Protein AF-A0A4Q9KH07-F1 (afdb_monomer_lite)

Structure (mmCIF, N/CA/C/O backbone):
data_AF-A0A4Q9KH07-F1
#
_entry.id   AF-A0A4Q9KH07-F1
#
loop_
_atom_site.group_PDB
_atom_site.id
_atom_site.type_symbol
_atom_site.label_atom_id
_atom_site.label_alt_id
_atom_site.label_comp_id
_atom_site.label_asym_id
_atom_site.label_entity_id
_atom_site.label_seq_id
_atom_site.pdbx_PDB_ins_code
_atom_site.Cartn_x
_atom_site.Cartn_y
_atom_site.Cartn_z
_atom_site.occupancy
_atom_site.B_iso_or_equiv
_atom_site.auth_seq_id
_atom_site.auth_comp_id
_atom_site.auth_asym_id
_atom_site.auth_atom_id
_atom_site.pdbx_PDB_model_num
ATOM 1 N N . MET A 1 1 ? -15.054 2.071 0.873 1.00 61.38 1 MET A N 1
ATOM 2 C CA . MET A 1 1 ? -13.723 1.555 0.486 1.00 61.38 1 MET A CA 1
ATOM 3 C C . MET A 1 1 ? -13.020 2.645 -0.301 1.00 61.38 1 MET A C 1
ATOM 5 O O . MET A 1 1 ? -13.525 3.032 -1.347 1.00 61.38 1 MET A O 1
ATOM 9 N N . THR A 1 2 ? -11.924 3.181 0.228 1.00 76.56 2 THR A N 1
ATOM 10 C CA . THR A 1 2 ? -11.197 4.306 -0.379 1.00 76.56 2 THR A CA 1
ATOM 11 C C . THR A 1 2 ? -10.188 3.778 -1.392 1.00 76.56 2 THR A C 1
ATOM 13 O O . THR A 1 2 ? -9.422 2.866 -1.089 1.00 76.56 2 THR A O 1
ATOM 16 N N . VAL A 1 3 ? -10.207 4.315 -2.614 1.00 79.69 3 VAL A N 1
ATOM 17 C CA . VAL A 1 3 ? -9.327 3.892 -3.711 1.00 79.69 3 VAL A CA 1
ATOM 18 C C . VAL A 1 3 ? -8.610 5.121 -4.257 1.00 79.69 3 VAL A C 1
ATOM 20 O O . VAL A 1 3 ? -9.253 6.098 -4.627 1.00 79.69 3 VAL A O 1
ATOM 23 N N . THR A 1 4 ? -7.279 5.075 -4.313 1.00 83.56 4 THR A N 1
ATOM 24 C CA . THR A 1 4 ? -6.463 6.139 -4.915 1.00 83.56 4 THR A CA 1
ATOM 25 C C . THR A 1 4 ? -6.232 5.876 -6.404 1.00 83.56 4 THR A C 1
ATOM 27 O O . THR A 1 4 ? -6.350 4.742 -6.880 1.00 83.56 4 THR A O 1
ATOM 30 N N . GLY A 1 5 ? -5.826 6.907 -7.155 1.00 85.62 5 GLY A N 1
ATOM 31 C CA . GLY A 1 5 ? -5.482 6.787 -8.582 1.00 85.62 5 GLY A CA 1
ATOM 32 C C . GLY A 1 5 ? -4.349 5.793 -8.889 1.00 85.62 5 GLY A C 1
ATOM 33 O O . GLY A 1 5 ? -4.170 5.389 -10.036 1.00 85.62 5 GLY A O 1
ATOM 34 N N . HIS A 1 6 ? -3.623 5.337 -7.865 1.00 86.44 6 HIS A N 1
ATOM 35 C CA . HIS A 1 6 ? -2.481 4.428 -7.973 1.00 86.44 6 HIS A CA 1
ATOM 36 C C . HIS A 1 6 ? -2.866 2.943 -8.021 1.00 86.44 6 HIS A C 1
ATOM 38 O O . HIS A 1 6 ? -2.020 2.103 -8.324 1.00 86.44 6 HIS A O 1
ATOM 44 N N . ALA A 1 7 ? -4.130 2.592 -7.754 1.00 83.12 7 ALA A N 1
ATOM 45 C CA . ALA A 1 7 ? -4.566 1.204 -7.558 1.00 83.12 7 ALA A CA 1
ATOM 46 C C . ALA A 1 7 ? -4.248 0.260 -8.735 1.00 83.12 7 ALA A C 1
ATOM 48 O O . ALA A 1 7 ? -3.950 -0.911 -8.527 1.00 83.12 7 ALA A O 1
ATOM 49 N N . ARG A 1 8 ? -4.258 0.765 -9.976 1.00 85.25 8 ARG A N 1
ATOM 50 C CA . ARG A 1 8 ? -3.959 -0.027 -11.187 1.00 85.25 8 ARG A CA 1
ATOM 51 C C . ARG A 1 8 ? -2.460 -0.191 -11.472 1.00 85.25 8 ARG A C 1
ATOM 53 O O . ARG A 1 8 ? -2.093 -0.903 -12.404 1.00 85.25 8 ARG A O 1
ATOM 60 N N . GLY A 1 9 ? -1.600 0.481 -10.706 1.00 84.50 9 GLY A N 1
ATOM 61 C CA . GLY A 1 9 ? -0.145 0.419 -10.849 1.00 84.50 9 GLY A CA 1
ATOM 62 C C . GLY A 1 9 ? 0.504 -0.750 -10.105 1.00 84.50 9 GLY A C 1
ATOM 63 O O . GLY A 1 9 ? 1.666 -1.062 -10.376 1.00 84.50 9 GLY A O 1
ATOM 64 N N . PHE A 1 10 ? -0.234 -1.408 -9.204 1.00 86.31 10 PHE A N 1
ATOM 65 C CA . PHE A 1 10 ? 0.297 -2.423 -8.299 1.00 86.31 10 PHE A CA 1
ATOM 66 C C . PHE A 1 10 ? -0.522 -3.711 -8.327 1.00 86.31 10 PHE A C 1
ATOM 68 O O . PHE A 1 10 ? -1.748 -3.685 -8.363 1.00 86.31 10 PHE A O 1
ATOM 75 N N . VAL A 1 11 ? 0.167 -4.848 -8.248 1.00 88.69 11 VAL A N 1
ATOM 76 C CA . VAL A 1 11 ? -0.451 -6.170 -8.071 1.00 88.69 11 VAL A CA 1
ATOM 77 C C . VAL A 1 11 ? 0.050 -6.775 -6.769 1.00 88.69 11 VAL A C 1
ATOM 79 O O . VAL A 1 11 ? 1.259 -6.956 -6.610 1.00 88.69 11 VAL A O 1
ATOM 82 N N . LEU A 1 12 ? -0.879 -7.092 -5.864 1.00 88.38 12 LEU A N 1
ATOM 83 C CA . LEU A 1 12 ? -0.584 -7.716 -4.576 1.00 88.38 12 LEU A CA 1
ATOM 84 C C . LEU A 1 12 ? -0.060 -9.145 -4.756 1.00 88.38 12 LEU A C 1
ATOM 86 O O . LEU A 1 12 ? -0.528 -9.896 -5.612 1.00 88.38 12 LEU A O 1
ATOM 90 N N . LYS A 1 13 ? 0.912 -9.523 -3.929 1.00 87.50 13 LYS A N 1
ATOM 91 C CA . LYS A 1 13 ? 1.575 -10.827 -3.915 1.00 87.50 13 LYS A CA 1
ATOM 92 C C . LYS A 1 13 ? 1.888 -11.274 -2.483 1.00 87.50 13 LYS A C 1
ATOM 94 O O . LYS A 1 13 ? 1.572 -10.606 -1.499 1.00 87.50 13 LYS A O 1
ATOM 99 N N . GLY A 1 14 ? 2.547 -12.427 -2.386 1.00 83.12 14 GLY A N 1
ATOM 100 C CA . GLY A 1 14 ? 3.145 -12.919 -1.150 1.00 83.12 14 GLY A CA 1
ATOM 101 C C . GLY A 1 14 ? 2.115 -13.352 -0.111 1.00 83.12 14 GLY A C 1
ATOM 102 O O . GLY A 1 14 ? 0.986 -13.723 -0.434 1.00 83.12 14 GLY A O 1
ATOM 103 N N . GLY A 1 15 ? 2.528 -13.317 1.155 1.00 81.94 15 GLY A N 1
ATOM 104 C CA . GLY A 1 15 ? 1.723 -13.823 2.266 1.00 81.94 15 GLY A CA 1
ATOM 105 C C . GLY A 1 15 ? 0.419 -13.058 2.485 1.00 81.94 15 GLY A C 1
ATOM 106 O O . GLY A 1 15 ? -0.530 -13.646 2.989 1.00 81.94 15 GLY A O 1
ATOM 107 N N . LEU A 1 16 ? 0.340 -11.776 2.095 1.00 83.94 16 LEU A N 1
ATOM 108 C CA . LEU A 1 16 ? -0.885 -10.991 2.281 1.00 83.94 16 LEU A CA 1
ATOM 109 C C . LEU A 1 16 ? -1.977 -11.426 1.299 1.00 83.94 16 LEU A C 1
ATOM 111 O O . LEU A 1 16 ? -3.136 -11.525 1.688 1.00 83.94 16 LEU A O 1
ATOM 115 N N . LEU A 1 17 ? -1.599 -11.755 0.057 1.00 84.88 17 LEU A N 1
ATOM 116 C CA . LEU A 1 17 ? -2.525 -12.343 -0.909 1.00 84.88 17 LEU A CA 1
ATOM 117 C C . LEU A 1 17 ? -3.057 -13.687 -0.397 1.00 84.88 17 LEU A C 1
ATOM 119 O O . LEU A 1 17 ? -4.259 -13.905 -0.415 1.00 84.88 17 LEU A O 1
ATOM 123 N N . LEU A 1 18 ? -2.180 -14.560 0.108 1.00 83.62 18 LEU A N 1
ATOM 124 C CA . LEU A 1 18 ? -2.590 -15.852 0.676 1.00 83.62 18 LEU A CA 1
ATOM 125 C C . LEU A 1 18 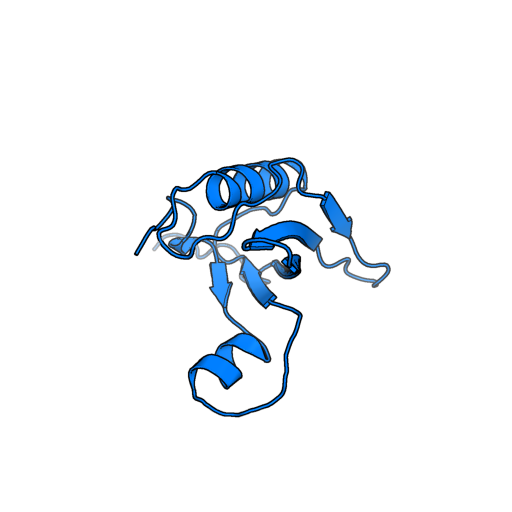? -3.474 -15.686 1.921 1.00 83.62 18 LEU A C 1
ATOM 127 O O . LEU A 1 18 ? -4.455 -16.409 2.077 1.00 83.62 18 LEU A O 1
ATOM 131 N N . GLY A 1 19 ? -3.173 -14.696 2.766 1.00 81.88 19 GLY A N 1
ATOM 132 C CA . GLY A 1 19 ? -4.004 -14.339 3.913 1.00 81.88 19 GLY A CA 1
ATOM 133 C C . GLY A 1 19 ? -5.403 -13.861 3.514 1.00 81.88 19 GLY A C 1
ATOM 134 O O . GLY A 1 19 ? -6.360 -14.165 4.217 1.00 81.88 19 GLY A O 1
ATOM 135 N N . ALA A 1 20 ? -5.550 -13.187 2.367 1.00 82.06 20 ALA A N 1
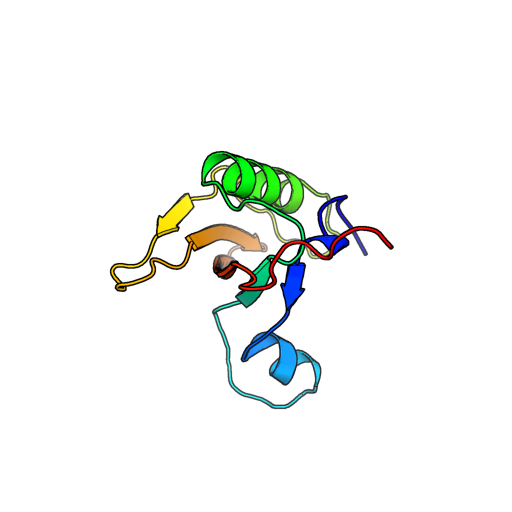ATOM 136 C CA . ALA A 1 20 ? -6.862 -12.823 1.825 1.00 82.06 20 ALA A CA 1
ATOM 137 C C . ALA A 1 20 ? -7.698 -14.048 1.400 1.00 82.06 20 ALA A C 1
ATOM 139 O O . ALA A 1 20 ? -8.922 -13.968 1.381 1.00 82.06 20 ALA A O 1
ATOM 140 N N . TYR A 1 21 ? -7.052 -15.184 1.120 1.00 82.75 21 TYR A N 1
ATOM 141 C CA . TYR A 1 21 ? -7.699 -16.477 0.862 1.00 82.75 21 TYR A CA 1
ATOM 142 C C . TYR A 1 21 ? -7.829 -17.354 2.127 1.00 82.75 21 TYR A C 1
ATOM 144 O O . TYR A 1 21 ? -8.011 -18.562 2.020 1.00 82.75 21 TYR A O 1
ATOM 152 N N . ASP A 1 22 ? -7.700 -16.765 3.322 1.00 77.06 22 ASP A N 1
ATOM 153 C CA . ASP A 1 22 ? -7.704 -17.434 4.638 1.00 77.06 22 ASP A CA 1
ATOM 154 C C . ASP A 1 22 ? -6.650 -18.553 4.804 1.00 77.06 22 ASP A C 1
ATOM 156 O O . ASP A 1 22 ? -6.740 -19.418 5.679 1.00 77.06 22 ASP A O 1
ATOM 160 N N . VAL A 1 23 ? -5.581 -18.518 4.000 1.00 75.12 23 VAL A N 1
ATOM 161 C CA . VAL A 1 23 ? -4.437 -19.429 4.130 1.00 75.12 23 VAL A CA 1
ATOM 162 C C . VAL A 1 23 ? -3.444 -18.806 5.117 1.00 75.12 23 VAL A C 1
ATOM 164 O O . VAL A 1 23 ? -2.617 -17.955 4.780 1.00 75.12 23 VAL A O 1
ATOM 167 N N . ARG A 1 24 ? -3.590 -19.173 6.396 1.00 60.16 24 ARG A N 1
ATOM 168 C CA . ARG A 1 24 ? -3.014 -18.445 7.537 1.00 60.16 24 ARG A CA 1
ATOM 169 C C . ARG A 1 24 ? -1.514 -18.683 7.750 1.00 60.16 24 ARG A C 1
ATOM 171 O O . ARG A 1 24 ? -1.104 -19.627 8.419 1.00 60.16 24 ARG A O 1
ATOM 178 N N . ARG A 1 25 ? -0.693 -17.715 7.333 1.00 60.84 25 ARG A N 1
ATOM 179 C CA . ARG A 1 25 ? 0.566 -17.375 8.019 1.00 60.84 25 ARG A CA 1
ATOM 180 C C . ARG A 1 25 ? 0.490 -15.909 8.448 1.00 60.84 25 ARG A C 1
ATOM 182 O O . ARG A 1 25 ? 0.262 -15.069 7.579 1.00 60.84 25 ARG A O 1
ATOM 189 N N . PRO A 1 26 ? 0.705 -15.563 9.733 1.00 69.25 26 PRO A N 1
ATOM 190 C CA . PRO A 1 26 ? 0.865 -14.170 10.134 1.00 69.25 26 PRO A CA 1
ATOM 191 C C . PRO A 1 26 ? 1.939 -13.504 9.268 1.00 69.25 26 PRO A C 1
ATOM 193 O O . PRO A 1 26 ? 3.104 -13.908 9.292 1.00 69.25 26 PRO A O 1
ATOM 196 N N . THR A 1 27 ? 1.542 -12.512 8.473 1.00 72.31 27 THR A N 1
ATOM 197 C CA . THR A 1 27 ? 2.451 -11.740 7.627 1.00 72.31 27 THR A CA 1
ATOM 198 C C . THR A 1 27 ? 2.420 -10.281 8.046 1.00 72.31 27 THR A C 1
ATOM 200 O O . THR A 1 27 ? 1.361 -9.691 8.242 1.00 72.31 27 THR A O 1
ATOM 203 N N . LYS A 1 28 ? 3.606 -9.704 8.211 1.00 77.88 28 LYS A N 1
ATOM 204 C CA . LYS A 1 28 ? 3.790 -8.277 8.494 1.00 77.88 28 LYS A CA 1
ATOM 205 C C . LYS A 1 28 ? 4.082 -7.478 7.224 1.00 77.88 28 LYS A C 1
ATOM 207 O O . LYS A 1 28 ? 3.817 -6.277 7.176 1.00 77.88 28 LYS A O 1
ATOM 212 N N . ASP A 1 29 ? 4.657 -8.142 6.227 1.00 82.44 29 ASP A N 1
ATOM 213 C CA . ASP A 1 29 ? 5.082 -7.511 4.989 1.00 82.44 29 ASP A CA 1
ATOM 214 C C . ASP A 1 29 ? 3.970 -7.595 3.941 1.00 82.44 29 ASP A C 1
ATOM 216 O O . ASP A 1 29 ? 3.295 -8.620 3.797 1.00 82.44 29 ASP A O 1
ATOM 220 N N . VAL A 1 30 ? 3.805 -6.493 3.212 1.00 86.69 30 VAL A N 1
ATOM 221 C CA . VAL A 1 30 ? 2.986 -6.406 2.006 1.00 86.69 30 VAL A CA 1
ATOM 222 C C . VAL A 1 30 ? 3.937 -6.535 0.824 1.00 86.69 30 VAL A C 1
ATOM 224 O O . VAL A 1 30 ? 4.839 -5.715 0.678 1.00 86.69 30 VAL A O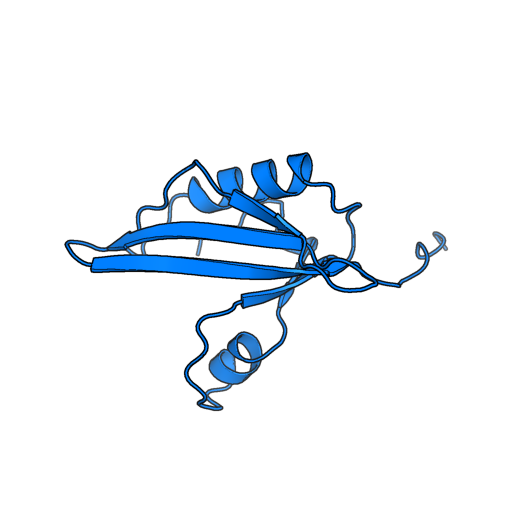 1
ATOM 227 N N . ASP A 1 31 ? 3.770 -7.552 -0.013 1.00 88.06 31 ASP A N 1
ATOM 228 C CA . ASP A 1 31 ? 4.574 -7.717 -1.225 1.00 88.06 31 ASP A CA 1
ATOM 229 C C . ASP A 1 31 ? 3.738 -7.321 -2.443 1.00 88.06 31 ASP A C 1
ATOM 231 O O . ASP A 1 31 ? 2.636 -7.834 -2.614 1.00 88.06 31 ASP A O 1
ATOM 235 N N . SER A 1 32 ? 4.261 -6.459 -3.316 1.00 87.50 32 SER A N 1
ATOM 236 C CA . SER A 1 32 ? 3.588 -6.086 -4.567 1.00 87.50 32 SER A CA 1
ATOM 237 C C . SER A 1 32 ? 4.549 -6.025 -5.750 1.00 87.50 32 SER A C 1
ATOM 239 O O . SER A 1 32 ? 5.742 -5.750 -5.612 1.00 87.50 32 SER A O 1
ATOM 241 N N . ASN A 1 33 ? 4.008 -6.231 -6.948 1.00 87.19 33 ASN A N 1
ATOM 242 C CA . ASN A 1 33 ? 4.677 -5.882 -8.197 1.00 87.19 33 ASN A CA 1
ATOM 243 C C . ASN A 1 33 ? 4.202 -4.515 -8.685 1.00 87.19 33 ASN A C 1
ATOM 245 O O . ASN A 1 33 ? 2.998 -4.273 -8.716 1.00 87.19 33 ASN A O 1
ATOM 249 N N . ALA A 1 34 ? 5.131 -3.671 -9.127 1.00 84.94 34 ALA A N 1
ATOM 250 C CA . ALA A 1 34 ? 4.817 -2.447 -9.857 1.00 84.94 34 ALA A CA 1
ATOM 251 C C . ALA A 1 34 ? 4.780 -2.757 -11.358 1.00 84.94 34 ALA A C 1
ATOM 253 O O . ALA A 1 34 ? 5.798 -3.154 -11.919 1.00 84.94 34 ALA A O 1
ATOM 254 N N . VAL A 1 35 ? 3.612 -2.625 -11.994 1.00 78.94 35 VAL A N 1
ATOM 255 C CA . VAL A 1 35 ? 3.359 -3.183 -13.343 1.00 78.94 35 VAL A CA 1
ATOM 256 C C . VAL A 1 35 ? 3.360 -2.140 -14.461 1.00 78.94 35 VAL A C 1
ATOM 258 O O . VAL A 1 35 ? 3.511 -2.498 -15.622 1.00 78.94 35 VAL A O 1
ATOM 261 N N . ARG A 1 36 ? 3.161 -0.855 -14.143 1.00 62.31 36 ARG A N 1
ATOM 262 C CA . ARG A 1 36 ? 3.005 0.224 -15.143 1.00 62.31 36 ARG A CA 1
ATOM 263 C C . ARG A 1 36 ? 3.743 1.512 -14.766 1.00 62.31 36 ARG A C 1
ATOM 265 O O . ARG A 1 36 ? 3.316 2.593 -15.155 1.00 62.31 36 ARG A O 1
ATOM 272 N N . ALA A 1 37 ? 4.807 1.416 -13.972 1.00 61.34 37 ALA A N 1
ATOM 273 C CA . ALA A 1 37 ? 5.515 2.589 -13.471 1.00 61.34 37 ALA A CA 1
ATOM 274 C C . ALA A 1 37 ? 7.028 2.369 -13.431 1.00 61.34 37 ALA A C 1
ATOM 276 O O . ALA A 1 37 ? 7.498 1.319 -12.988 1.00 61.34 37 ALA A O 1
ATOM 277 N N . CYS A 1 38 ? 7.781 3.392 -13.840 1.00 66.56 38 CYS A N 1
ATOM 278 C CA . CYS A 1 38 ? 9.182 3.517 -13.465 1.00 66.56 38 CYS A CA 1
ATOM 279 C C . CYS A 1 38 ? 9.233 3.852 -11.969 1.00 66.56 38 CYS A C 1
ATOM 281 O O . CYS A 1 38 ? 8.702 4.872 -11.529 1.00 66.56 38 CYS A O 1
ATOM 283 N N . VAL A 1 39 ? 9.808 2.954 -11.172 1.00 77.12 39 VAL A N 1
ATOM 284 C CA . VAL A 1 39 ? 9.738 3.019 -9.709 1.00 77.12 39 VAL A CA 1
ATOM 285 C C . VAL A 1 39 ? 10.923 3.819 -9.154 1.00 77.12 39 VAL A C 1
ATOM 287 O O . VAL A 1 39 ? 11.917 3.243 -8.691 1.00 77.12 39 VAL A O 1
ATOM 290 N N . SER A 1 40 ? 10.826 5.151 -9.216 1.00 85.38 40 SER A N 1
ATOM 291 C CA . SER A 1 40 ? 11.758 6.052 -8.519 1.00 85.38 40 SER A CA 1
ATOM 292 C C . SER A 1 40 ? 11.390 6.205 -7.038 1.00 85.38 40 SER A C 1
ATOM 294 O O . SER A 1 40 ? 10.261 5.915 -6.628 1.00 85.38 40 SER A O 1
ATOM 296 N N . ASP A 1 41 ? 12.348 6.648 -6.221 1.00 88.12 41 ASP A N 1
ATOM 297 C CA . ASP A 1 41 ? 12.127 6.836 -4.781 1.00 88.12 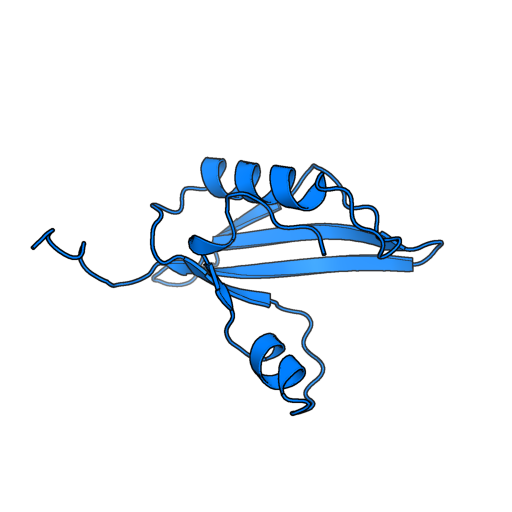41 ASP A CA 1
ATOM 298 C C . ASP A 1 41 ? 11.191 8.024 -4.508 1.00 88.12 41 ASP A C 1
ATOM 300 O O . ASP A 1 41 ? 10.347 7.960 -3.612 1.00 88.12 41 ASP A O 1
ATOM 304 N N . GLU A 1 42 ? 11.273 9.077 -5.322 1.00 89.19 42 GLU A N 1
ATOM 305 C CA . GLU A 1 42 ? 10.400 10.253 -5.270 1.00 89.19 42 GLU A CA 1
ATOM 306 C C . GLU A 1 42 ? 8.958 9.864 -5.590 1.00 89.19 42 GLU A C 1
ATOM 308 O O . GLU A 1 42 ? 8.040 10.198 -4.838 1.00 89.19 42 GLU A O 1
ATOM 313 N N . TRP A 1 43 ? 8.762 9.096 -6.667 1.00 88.50 43 TRP A N 1
ATOM 314 C CA . TRP A 1 43 ? 7.440 8.632 -7.066 1.00 88.50 43 TRP A CA 1
ATOM 315 C C . TRP A 1 43 ? 6.819 7.730 -5.995 1.00 88.50 43 TRP A C 1
ATOM 317 O O . TRP A 1 43 ? 5.671 7.934 -5.605 1.00 88.50 43 TRP A O 1
ATOM 327 N N . LEU A 1 44 ? 7.588 6.788 -5.437 1.00 89.25 44 LEU A N 1
ATOM 328 C CA . LEU A 1 44 ? 7.115 5.946 -4.336 1.00 89.25 44 LEU A CA 1
ATOM 329 C C . LEU A 1 44 ? 6.780 6.729 -3.074 1.00 89.25 44 LEU A C 1
ATOM 331 O O . LEU A 1 44 ? 5.808 6.402 -2.393 1.00 89.25 44 LEU A O 1
ATOM 335 N N . THR A 1 45 ? 7.569 7.754 -2.762 1.00 92.00 45 THR A N 1
ATOM 336 C CA . THR A 1 45 ? 7.284 8.647 -1.639 1.00 92.00 45 THR A CA 1
ATOM 337 C C . THR A 1 45 ? 5.949 9.356 -1.854 1.00 92.00 45 THR A C 1
ATOM 339 O O . THR A 1 45 ? 5.147 9.417 -0.923 1.00 92.00 45 THR A O 1
ATOM 342 N N . GLN A 1 46 ? 5.680 9.840 -3.070 1.00 91.31 46 GLN A N 1
ATOM 343 C CA . GLN A 1 46 ? 4.420 10.506 -3.393 1.00 91.31 46 GLN A CA 1
ATOM 344 C C . GLN A 1 46 ? 3.227 9.549 -3.304 1.00 91.31 46 GLN A C 1
ATOM 346 O O . GLN A 1 46 ? 2.279 9.836 -2.583 1.00 91.31 46 GLN A O 1
ATOM 351 N N . VAL A 1 47 ? 3.310 8.372 -3.934 1.00 90.94 47 VAL A N 1
ATOM 352 C CA . VAL A 1 47 ? 2.261 7.339 -3.849 1.00 90.94 47 VAL A CA 1
ATOM 353 C C . VAL A 1 47 ? 1.951 6.994 -2.393 1.00 90.94 47 VAL A C 1
ATOM 355 O O . VAL A 1 47 ? 0.789 6.904 -2.001 1.00 90.94 47 VAL A O 1
ATOM 358 N N . ALA A 1 48 ? 2.988 6.809 -1.574 1.00 91.56 48 ALA A N 1
ATOM 359 C CA . ALA A 1 48 ? 2.830 6.466 -0.170 1.00 91.56 48 ALA A CA 1
ATOM 360 C C . ALA A 1 48 ? 2.173 7.587 0.643 1.00 91.56 48 ALA A C 1
ATOM 362 O O . ALA A 1 48 ? 1.365 7.290 1.519 1.00 91.56 48 ALA A O 1
ATOM 363 N N . ARG A 1 49 ? 2.480 8.855 0.345 1.00 93.00 49 ARG A N 1
ATOM 364 C CA . ARG A 1 49 ? 1.808 10.010 0.957 1.00 93.00 49 ARG A CA 1
ATOM 365 C C . ARG A 1 49 ? 0.345 10.093 0.547 1.00 93.00 49 ARG A C 1
ATOM 367 O O . ARG A 1 49 ? -0.498 10.246 1.422 1.00 93.00 49 ARG A O 1
ATOM 374 N N . ASP A 1 50 ? 0.048 9.934 -0.740 1.00 92.69 50 ASP A N 1
ATOM 375 C CA . ASP A 1 50 ? -1.322 9.997 -1.260 1.00 92.69 50 ASP A CA 1
ATOM 376 C C . ASP A 1 50 ? -2.199 8.900 -0.645 1.00 92.69 50 ASP A C 1
ATOM 378 O O . ASP A 1 50 ? -3.341 9.141 -0.268 1.00 92.69 50 ASP A O 1
ATOM 382 N N . VAL A 1 51 ? -1.656 7.685 -0.510 1.00 90.00 51 VAL A N 1
ATOM 383 C CA . VAL A 1 51 ? -2.356 6.563 0.131 1.00 90.00 51 VAL A CA 1
ATOM 384 C C . VAL A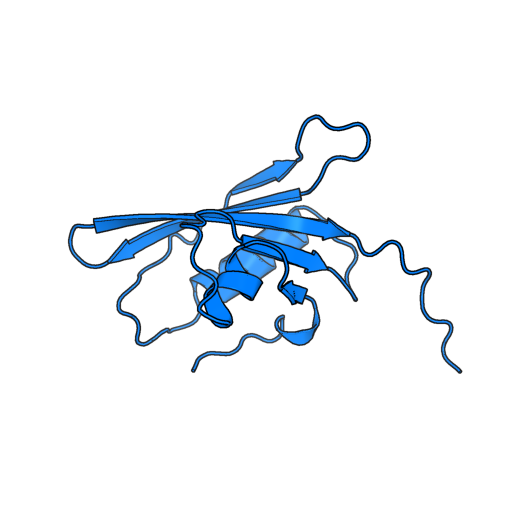 1 51 ? -2.485 6.768 1.641 1.00 90.00 51 VAL A C 1
ATOM 386 O O . VAL A 1 51 ? -3.540 6.484 2.192 1.00 90.00 51 VAL A O 1
ATOM 389 N N . ALA A 1 52 ? -1.448 7.266 2.320 1.00 90.75 52 ALA A N 1
ATOM 390 C CA . ALA A 1 52 ? -1.497 7.524 3.762 1.00 90.75 52 ALA A CA 1
ATOM 391 C C . ALA A 1 52 ? -2.442 8.678 4.140 1.00 90.75 52 ALA A C 1
ATOM 393 O O . ALA A 1 52 ? -2.962 8.687 5.252 1.00 90.75 52 ALA A O 1
ATOM 394 N N . GLY A 1 53 ? -2.635 9.646 3.240 1.00 90.12 53 GLY A N 1
ATOM 395 C CA . GLY A 1 53 ? -3.545 10.778 3.417 1.00 90.12 53 GLY A CA 1
ATOM 396 C C . GLY A 1 53 ? -4.972 10.530 2.929 1.00 90.12 53 GLY A C 1
ATOM 397 O O . GLY A 1 53 ? -5.827 11.389 3.124 1.00 90.12 53 GLY A O 1
ATOM 398 N N . ALA A 1 54 ? -5.242 9.389 2.289 1.00 89.69 54 ALA A N 1
ATOM 399 C CA . ALA A 1 54 ? -6.594 9.019 1.896 1.00 89.69 54 ALA A CA 1
ATOM 400 C C . ALA A 1 54 ? -7.441 8.735 3.145 1.00 89.69 54 ALA A C 1
ATOM 402 O O . ALA A 1 54 ? -7.050 7.942 4.000 1.00 89.69 54 ALA A O 1
ATOM 403 N N . ASP A 1 55 ? -8.612 9.368 3.226 1.00 81.62 55 ASP A N 1
ATOM 404 C CA . ASP A 1 55 ? -9.529 9.179 4.346 1.00 81.62 55 ASP A CA 1
ATOM 405 C C . ASP A 1 55 ? -10.111 7.759 4.323 1.00 81.62 55 ASP A C 1
ATOM 407 O O . ASP A 1 55 ? -10.700 7.323 3.326 1.00 81.62 55 ASP A O 1
ATOM 411 N N . GLY A 1 56 ? -9.879 7.009 5.396 1.00 81.81 56 GLY A N 1
ATOM 412 C CA . GLY A 1 56 ? -10.263 5.612 5.542 1.00 81.81 56 GLY A CA 1
ATOM 413 C C . GLY A 1 56 ? -11.066 5.404 6.820 1.00 81.81 56 GLY A C 1
ATOM 414 O O . GLY A 1 56 ? -10.608 5.730 7.912 1.00 81.81 56 GLY A O 1
ATOM 415 N N . AS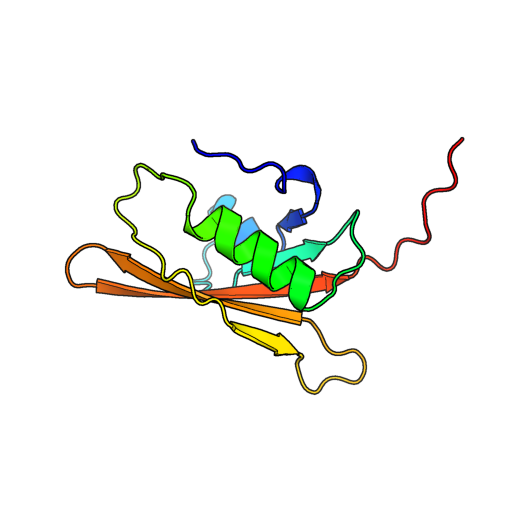P A 1 57 ? -12.242 4.788 6.702 1.00 84.81 57 ASP A N 1
ATOM 416 C CA . ASP A 1 57 ? -13.099 4.428 7.843 1.00 84.81 57 ASP A CA 1
ATOM 417 C C . ASP A 1 57 ? -12.625 3.135 8.545 1.00 84.81 57 ASP A C 1
ATOM 419 O O . ASP A 1 57 ? -13.379 2.194 8.782 1.00 84.81 57 ASP A O 1
ATOM 423 N N . ASP A 1 58 ? -11.321 3.026 8.811 1.00 85.44 58 ASP A N 1
ATOM 424 C CA . ASP A 1 58 ? -10.708 1.906 9.546 1.00 85.44 58 ASP A CA 1
ATOM 425 C C . ASP A 1 58 ? -10.161 2.330 10.929 1.00 85.44 58 ASP A C 1
ATOM 427 O O . ASP A 1 58 ? -9.771 1.498 11.770 1.00 85.44 58 ASP A O 1
ATOM 431 N N . GLY A 1 59 ? -10.191 3.641 11.199 1.00 88.25 59 GLY A N 1
ATOM 432 C CA . GLY A 1 59 ? -9.687 4.265 12.417 1.00 88.25 59 GLY A CA 1
ATOM 433 C C . GLY A 1 59 ? -8.160 4.247 12.529 1.00 88.25 59 GLY A C 1
ATOM 434 O O . GLY A 1 59 ? -7.637 4.389 13.642 1.00 88.25 59 GLY A O 1
ATOM 435 N N . VAL A 1 60 ? -7.443 4.023 11.423 1.00 89.12 60 VAL A N 1
ATOM 436 C CA . VAL A 1 60 ? -5.983 4.057 11.351 1.00 89.12 60 VAL A CA 1
ATOM 437 C C . VAL A 1 60 ? -5.527 5.410 10.812 1.00 89.12 60 VAL A C 1
ATOM 439 O O . VAL A 1 60 ? -5.773 5.762 9.668 1.00 89.12 60 VAL A O 1
ATOM 442 N N . ALA A 1 61 ? -4.780 6.154 11.624 1.00 91.19 61 ALA A N 1
ATOM 443 C CA . ALA A 1 61 ? -4.111 7.374 11.185 1.00 91.19 61 ALA A CA 1
ATOM 444 C C . ALA A 1 61 ? -2.661 7.059 10.801 1.00 91.19 61 ALA A C 1
ATOM 446 O O . ALA A 1 61 ? -1.887 6.603 11.651 1.00 91.19 61 ALA A O 1
ATOM 447 N N . PHE A 1 62 ? -2.282 7.299 9.545 1.00 90.62 62 PHE A N 1
ATOM 448 C CA . PHE A 1 62 ? -0.912 7.120 9.061 1.00 90.62 62 PHE A CA 1
ATOM 449 C C . PHE A 1 62 ? -0.076 8.406 9.172 1.00 90.62 62 PHE A C 1
ATOM 451 O O . PHE A 1 62 ? -0.573 9.522 9.077 1.00 90.62 62 PHE A O 1
ATOM 458 N N . ASP A 1 63 ? 1.227 8.232 9.381 1.00 91.44 63 ASP A N 1
ATOM 459 C CA . ASP A 1 63 ? 2.246 9.279 9.311 1.00 91.44 63 ASP A CA 1
ATOM 460 C C . ASP A 1 63 ? 2.545 9.599 7.835 1.00 91.44 63 ASP A C 1
ATOM 462 O O . ASP A 1 63 ? 2.898 8.704 7.064 1.00 91.44 63 ASP A O 1
ATOM 466 N N . LEU A 1 64 ? 2.444 10.877 7.457 1.00 91.75 64 LEU A N 1
ATOM 467 C CA . LEU A 1 64 ? 2.678 11.371 6.091 1.00 91.75 64 LEU A CA 1
ATOM 468 C C . LEU A 1 64 ? 4.172 11.522 5.736 1.00 91.75 64 LEU A C 1
ATOM 470 O O . LEU A 1 64 ? 4.524 12.093 4.701 1.00 91.75 64 LEU A O 1
ATOM 474 N N . SER A 1 65 ? 5.071 10.992 6.571 1.00 92.19 65 SER A N 1
ATOM 475 C CA . SER A 1 65 ? 6.513 10.892 6.319 1.00 92.19 65 SER A CA 1
ATOM 476 C C . SER A 1 65 ? 6.959 9.442 6.028 1.00 92.19 65 SER A C 1
ATOM 478 O O . SER A 1 65 ? 7.710 8.835 6.809 1.00 92.19 65 SER A O 1
ATOM 480 N N . PRO A 1 66 ? 6.513 8.836 4.905 1.00 89.44 66 PRO A N 1
ATOM 481 C CA . PRO A 1 66 ? 6.930 7.488 4.544 1.00 89.44 66 PRO A CA 1
ATOM 482 C C . PRO A 1 66 ? 8.436 7.450 4.287 1.00 89.44 66 PRO A C 1
ATOM 484 O O . PRO A 1 66 ? 9.038 8.410 3.804 1.00 89.44 66 PRO A O 1
ATOM 487 N N . ARG A 1 67 ? 9.059 6.316 4.610 1.00 92.62 67 ARG A N 1
ATOM 488 C CA . ARG A 1 67 ? 10.483 6.090 4.339 1.00 92.62 67 ARG A CA 1
ATOM 489 C C . ARG A 1 67 ? 10.633 5.114 3.191 1.00 92.62 67 ARG A C 1
ATOM 491 O O . ARG A 1 67 ? 10.201 3.969 3.318 1.00 92.62 67 ARG A O 1
ATOM 498 N N . VAL A 1 68 ? 11.288 5.548 2.124 1.00 90.62 68 VAL A N 1
ATOM 499 C CA . VAL A 1 68 ? 11.702 4.671 1.029 1.00 90.62 68 VAL A CA 1
ATOM 500 C C . VAL A 1 68 ? 13.120 4.183 1.303 1.00 90.62 68 VAL A C 1
ATOM 502 O O . VAL A 1 68 ? 13.976 4.939 1.755 1.00 90.62 68 VAL A O 1
ATOM 505 N N . ALA A 1 69 ? 13.353 2.892 1.104 1.00 89.69 69 ALA A N 1
ATOM 506 C CA . ALA A 1 69 ? 14.662 2.272 1.235 1.00 89.69 69 ALA A CA 1
ATOM 507 C C . ALA A 1 69 ? 14.843 1.213 0.149 1.00 89.69 69 ALA A C 1
ATOM 509 O O . ALA A 1 69 ? 13.873 0.610 -0.304 1.00 89.69 69 ALA A O 1
ATOM 510 N N . ARG A 1 70 ? 16.091 0.933 -0.222 1.00 84.88 70 ARG A N 1
ATOM 511 C CA . ARG A 1 70 ? 16.439 -0.138 -1.160 1.00 84.88 70 ARG A CA 1
ATOM 512 C C . ARG A 1 70 ? 17.269 -1.195 -0.436 1.00 84.88 70 ARG A C 1
ATOM 514 O O . ARG A 1 70 ? 18.134 -0.866 0.370 1.00 84.88 70 ARG A O 1
ATOM 521 N N . GLY A 1 71 ? 16.948 -2.469 -0.649 1.00 77.75 71 GLY A N 1
ATOM 522 C CA . GLY A 1 71 ? 17.681 -3.576 -0.020 1.00 77.75 71 GLY A CA 1
ATOM 523 C C . GLY A 1 71 ? 19.071 -3.790 -0.630 1.00 77.75 71 GLY A C 1
ATOM 524 O O . GLY A 1 71 ? 19.280 -3.484 -1.795 1.00 77.75 71 GLY A O 1
ATOM 525 N N . ALA A 1 72 ? 19.992 -4.401 0.116 1.00 73.38 72 ALA A N 1
ATOM 526 C CA . ALA A 1 72 ? 21.383 -4.637 -0.305 1.00 73.38 72 ALA A CA 1
ATOM 527 C C . ALA A 1 72 ? 21.582 -5.785 -1.329 1.00 73.38 72 ALA A C 1
ATOM 529 O O . ALA A 1 72 ? 22.667 -6.345 -1.432 1.00 73.38 72 ALA A O 1
ATOM 530 N N . ALA A 1 73 ? 20.537 -6.197 -2.051 1.00 71.94 73 ALA A N 1
ATOM 531 C CA . ALA A 1 73 ? 20.636 -7.289 -3.023 1.00 71.94 73 ALA A CA 1
ATOM 532 C C . ALA A 1 73 ? 21.273 -6.812 -4.340 1.00 71.94 73 ALA A C 1
ATOM 534 O O . ALA A 1 73 ? 21.186 -5.631 -4.662 1.00 71.94 73 ALA A O 1
ATOM 535 N N . ALA A 1 74 ? 21.806 -7.743 -5.144 1.00 67.69 74 ALA A N 1
ATOM 536 C CA . ALA A 1 74 ? 22.336 -7.459 -6.489 1.00 67.69 74 ALA A CA 1
ATOM 537 C C . ALA A 1 74 ? 21.333 -6.704 -7.389 1.00 67.69 74 ALA A C 1
ATOM 539 O O . ALA A 1 74 ? 21.725 -5.904 -8.231 1.00 67.69 74 ALA A O 1
ATOM 540 N N . THR A 1 75 ? 20.033 -6.904 -7.155 1.00 65.81 75 THR A N 1
ATOM 541 C CA . THR A 1 75 ? 18.957 -6.058 -7.684 1.00 65.81 75 THR A CA 1
ATOM 542 C C . THR A 1 75 ? 18.159 -5.491 -6.503 1.00 65.81 75 THR A C 1
ATOM 544 O O . THR A 1 75 ? 17.288 -6.185 -5.957 1.00 65.81 75 THR A O 1
ATOM 547 N N . PRO A 1 76 ? 18.474 -4.264 -6.046 1.00 75.06 76 PRO A N 1
ATOM 548 C CA . PRO A 1 76 ? 17.853 -3.664 -4.873 1.00 75.06 76 PRO A CA 1
ATOM 549 C C . PRO A 1 76 ? 16.342 -3.514 -5.045 1.00 75.06 76 PRO A C 1
ATOM 551 O O . PRO A 1 76 ? 15.863 -2.789 -5.917 1.00 75.06 76 PRO A O 1
ATOM 554 N N . ARG A 1 77 ? 15.572 -4.179 -4.181 1.00 79.94 77 ARG A N 1
ATOM 555 C CA . ARG A 1 77 ? 14.112 -4.031 -4.156 1.00 79.94 77 ARG A CA 1
ATOM 556 C C . ARG A 1 77 ? 13.744 -2.787 -3.354 1.00 79.94 77 ARG A C 1
ATOM 558 O O . ARG A 1 77 ? 14.170 -2.706 -2.194 1.00 79.94 77 ARG A O 1
ATOM 565 N N . PRO A 1 78 ? 12.980 -1.842 -3.925 1.00 87.19 78 PRO A N 1
ATOM 566 C CA . PRO A 1 78 ? 12.475 -0.728 -3.152 1.00 87.19 78 PRO A CA 1
ATOM 567 C C . PRO A 1 78 ? 11.459 -1.224 -2.123 1.00 87.19 78 PRO A C 1
ATOM 569 O O . PRO A 1 78 ? 10.686 -2.156 -2.360 1.00 87.19 78 PRO A O 1
ATOM 572 N N . ALA A 1 79 ? 11.481 -0.595 -0.958 1.00 89.31 79 ALA A N 1
ATOM 573 C CA . ALA A 1 79 ? 10.543 -0.830 0.113 1.00 89.31 79 ALA A CA 1
ATOM 574 C C . ALA A 1 79 ? 10.083 0.501 0.699 1.00 89.31 79 ALA A C 1
ATOM 576 O O . ALA A 1 79 ? 10.900 1.373 0.991 1.00 89.31 79 ALA A O 1
ATOM 577 N N . VAL A 1 80 ? 8.779 0.625 0.914 1.00 91.44 80 VAL A N 1
ATOM 578 C CA . VAL A 1 80 ? 8.170 1.765 1.593 1.00 91.44 80 VAL A CA 1
ATOM 579 C C . VAL A 1 80 ? 7.780 1.336 2.997 1.00 91.44 80 VAL A C 1
ATOM 581 O O . VAL A 1 80 ? 7.098 0.329 3.179 1.00 91.44 80 VAL A O 1
ATOM 584 N N . ARG A 1 81 ? 8.200 2.099 4.002 1.00 92.38 81 ARG A N 1
ATOM 585 C CA . ARG A 1 81 ? 7.755 1.936 5.385 1.00 92.38 81 ARG A CA 1
ATOM 586 C C . ARG A 1 81 ? 6.808 3.054 5.775 1.00 92.38 81 ARG A C 1
ATOM 588 O O . ARG A 1 81 ? 7.204 4.220 5.770 1.00 92.38 81 ARG A O 1
ATOM 595 N N . CYS A 1 82 ? 5.616 2.661 6.206 1.00 91.06 82 CYS A N 1
ATOM 596 C CA . CYS A 1 82 ? 4.612 3.553 6.765 1.00 91.06 82 CYS A CA 1
ATOM 597 C C . CYS A 1 82 ? 4.422 3.232 8.246 1.00 91.06 82 CYS A C 1
ATOM 599 O O . CYS A 1 82 ? 4.457 2.073 8.676 1.00 91.06 82 CYS A O 1
ATOM 601 N N . ARG A 1 83 ? 4.229 4.276 9.044 1.00 93.06 83 ARG A N 1
ATOM 602 C CA . ARG A 1 83 ? 3.826 4.149 10.443 1.00 93.06 83 ARG A CA 1
ATOM 603 C C . ARG A 1 83 ? 2.409 4.660 10.568 1.00 93.06 83 ARG A C 1
ATOM 605 O O . ARG A 1 83 ? 2.044 5.607 9.889 1.00 93.06 83 ARG A O 1
ATOM 612 N N . GLY A 1 84 ? 1.639 4.047 11.447 1.00 91.62 84 GLY A N 1
ATOM 613 C CA . GLY A 1 84 ? 0.302 4.512 11.762 1.00 91.62 84 GLY A CA 1
ATOM 614 C C . GLY A 1 84 ? -0.065 4.216 13.201 1.00 91.62 84 GLY A C 1
ATOM 615 O O . GLY A 1 84 ? 0.707 3.613 13.956 1.00 91.62 84 GLY A O 1
ATOM 616 N N . ARG A 1 85 ? -1.247 4.662 13.598 1.00 91.75 85 ARG A N 1
ATOM 617 C CA . ARG A 1 85 ? -1.806 4.418 14.921 1.00 91.75 85 ARG A CA 1
ATOM 618 C C . ARG A 1 85 ? -3.284 4.118 14.817 1.00 91.75 85 ARG A C 1
ATOM 620 O O . ARG A 1 85 ? -3.978 4.707 14.001 1.00 91.75 85 ARG A O 1
ATOM 627 N N . ARG A 1 86 ? -3.750 3.248 15.704 1.00 91.31 86 ARG A N 1
ATOM 628 C CA . ARG A 1 86 ? -5.170 2.995 15.937 1.00 91.31 86 ARG A CA 1
ATOM 629 C C . ARG A 1 86 ? -5.403 3.046 17.436 1.00 91.31 86 ARG A C 1
ATOM 631 O O . ARG A 1 86 ? -4.916 2.179 18.164 1.00 91.31 86 ARG A O 1
ATOM 638 N N . ARG A 1 87 ? -6.108 4.077 17.910 1.00 88.69 87 ARG A N 1
ATOM 639 C CA . ARG A 1 87 ? -6.206 4.403 19.347 1.00 88.69 87 ARG A CA 1
ATOM 640 C C . ARG A 1 87 ? -4.798 4.468 19.976 1.00 88.69 87 ARG A C 1
ATOM 642 O O . ARG A 1 87 ? -3.943 5.205 19.492 1.00 88.69 87 ARG A O 1
ATOM 649 N N . SER A 1 88 ? -4.530 3.681 21.016 1.00 86.62 88 SER A N 1
ATOM 650 C CA . SER A 1 88 ? -3.225 3.603 21.685 1.00 86.62 88 SER A CA 1
ATOM 651 C C . SER A 1 88 ? -2.200 2.708 20.967 1.00 86.62 88 SER A C 1
ATOM 653 O O . SER A 1 88 ? -1.007 2.784 21.273 1.00 86.62 88 SER A O 1
ATOM 655 N N . ALA A 1 89 ? -2.620 1.884 19.999 1.00 89.25 89 ALA A N 1
ATOM 656 C CA . ALA A 1 89 ? -1.750 0.929 19.318 1.00 89.25 89 ALA A CA 1
ATOM 657 C C . ALA A 1 89 ? -0.955 1.581 18.177 1.00 89.25 89 ALA A C 1
ATOM 659 O O . ALA A 1 89 ? -1.478 2.396 17.415 1.00 89.25 89 ALA A O 1
ATOM 660 N N . ARG A 1 90 ? 0.317 1.190 18.032 1.00 90.69 90 ARG A N 1
ATOM 661 C CA . ARG A 1 90 ? 1.187 1.602 16.919 1.00 90.69 90 ARG A CA 1
ATOM 662 C C . ARG A 1 90 ? 1.225 0.509 15.863 1.00 90.69 90 ARG A C 1
ATOM 664 O O . ARG A 1 90 ? 1.400 -0.661 16.189 1.00 90.69 90 ARG A O 1
ATOM 671 N N . LEU A 1 91 ? 1.136 0.914 14.605 1.00 89.19 91 LEU A N 1
ATOM 672 C CA . LEU A 1 91 ? 1.259 0.047 13.444 1.00 89.19 91 LEU A CA 1
ATOM 673 C C . LEU A 1 91 ? 2.491 0.454 12.641 1.00 89.19 91 LEU A C 1
ATOM 675 O O . LEU A 1 91 ? 2.835 1.630 12.517 1.00 89.19 91 LEU A O 1
ATOM 679 N N . THR A 1 92 ? 3.192 -0.533 12.105 1.00 90.06 92 THR A N 1
ATOM 680 C CA . THR A 1 92 ? 4.268 -0.308 11.141 1.00 90.06 92 THR A CA 1
ATOM 681 C C . THR A 1 92 ? 4.137 -1.346 10.053 1.00 90.06 92 THR A C 1
ATOM 683 O O . THR A 1 92 ? 4.304 -2.539 10.316 1.00 90.06 92 THR A O 1
ATOM 686 N N . SER A 1 93 ? 3.852 -0.877 8.848 1.00 85.50 93 SER A N 1
ATOM 687 C CA . SER A 1 93 ? 3.744 -1.694 7.650 1.00 85.50 93 SER A CA 1
ATOM 688 C C . SER A 1 93 ? 4.940 -1.429 6.745 1.00 85.50 93 SER A C 1
ATOM 690 O O . SER A 1 93 ? 5.478 -0.319 6.682 1.00 85.50 93 SER A O 1
ATOM 692 N N . SER A 1 94 ? 5.395 -2.485 6.077 1.00 88.38 94 SER A N 1
ATOM 693 C CA . SER A 1 94 ? 6.416 -2.391 5.039 1.00 88.38 94 SER A CA 1
ATOM 694 C C . SER A 1 94 ? 5.837 -2.949 3.747 1.00 88.38 94 SER A C 1
ATOM 696 O O . SER A 1 94 ? 5.410 -4.101 3.718 1.00 88.38 94 SER A O 1
ATOM 698 N N . LEU A 1 95 ? 5.835 -2.135 2.696 1.00 88.56 95 LEU A N 1
ATOM 699 C CA . LEU A 1 95 ? 5.517 -2.543 1.336 1.00 88.56 95 LEU A CA 1
ATOM 700 C C . LEU A 1 95 ? 6.822 -2.833 0.604 1.00 88.56 95 LEU A C 1
ATOM 702 O O . LEU A 1 95 ? 7.623 -1.923 0.409 1.00 88.56 95 LEU A O 1
ATOM 706 N N . LYS A 1 96 ? 7.040 -4.079 0.198 1.00 88.06 96 LYS A N 1
ATOM 707 C CA . LYS A 1 96 ? 8.168 -4.497 -0.633 1.00 88.06 96 LYS A CA 1
ATOM 708 C C . LYS A 1 96 ? 7.722 -4.560 -2.082 1.00 88.06 96 LYS A C 1
ATOM 710 O O . LYS A 1 96 ? 6.710 -5.179 -2.405 1.00 88.06 96 LYS A O 1
ATOM 715 N N . LEU A 1 97 ? 8.502 -3.938 -2.955 1.00 87.12 97 LEU A N 1
ATOM 716 C CA . LEU A 1 97 ? 8.174 -3.823 -4.363 1.00 87.12 97 LEU A CA 1
ATOM 717 C C . LEU A 1 97 ? 9.153 -4.608 -5.217 1.00 87.12 97 LEU A C 1
ATOM 719 O O . LEU A 1 97 ? 10.370 -4.570 -5.024 1.00 87.12 97 LEU A O 1
ATOM 723 N N . ARG A 1 98 ? 8.603 -5.305 -6.204 1.00 84.12 98 ARG A N 1
ATOM 724 C CA . ARG A 1 98 ? 9.367 -5.820 -7.334 1.00 84.12 98 ARG A CA 1
ATOM 725 C C . ARG A 1 98 ? 9.002 -5.001 -8.572 1.00 84.12 98 ARG A C 1
ATOM 727 O O . ARG A 1 98 ? 7.813 -4.937 -8.901 1.00 84.12 98 ARG A O 1
ATOM 734 N N . PRO A 1 99 ? 9.982 -4.371 -9.242 1.00 75.75 99 PRO A N 1
ATOM 735 C CA . PRO A 1 99 ? 9.778 -3.862 -10.591 1.00 75.75 99 PRO A CA 1
ATOM 736 C C . PRO A 1 99 ? 9.282 -5.000 -11.487 1.00 75.75 99 PRO A C 1
ATOM 738 O O . PRO A 1 99 ? 9.659 -6.156 -11.282 1.00 75.75 99 PRO A O 1
ATOM 741 N N . SER A 1 100 ? 8.394 -4.702 -12.428 1.00 70.38 100 SER A N 1
ATOM 742 C CA . SER A 1 100 ? 8.027 -5.680 -13.446 1.00 70.38 100 SER A CA 1
ATOM 743 C C . SER A 1 100 ? 9.155 -5.779 -14.471 1.00 70.38 100 SER A C 1
ATOM 745 O O . SER A 1 100 ? 9.533 -4.768 -15.053 1.00 70.38 100 SER A O 1
ATOM 747 N N . ASP A 1 101 ? 9.650 -6.994 -14.717 1.00 61.06 101 ASP A N 1
ATOM 748 C CA . ASP A 1 101 ? 10.602 -7.300 -15.800 1.00 61.06 101 ASP A CA 1
ATOM 749 C C . ASP A 1 101 ? 9.923 -7.318 -17.183 1.00 61.06 101 ASP A C 1
ATOM 751 O O . ASP A 1 101 ? 10.529 -7.671 -18.193 1.00 61.06 101 ASP A O 1
ATOM 755 N N . SER A 1 102 ? 8.635 -6.967 -17.251 1.00 48.09 102 SER A N 1
ATOM 756 C CA . SER A 1 102 ? 7.918 -6.859 -18.512 1.00 48.09 102 SER A CA 1
ATOM 757 C C . SER A 1 102 ? 8.512 -5.713 -19.326 1.00 48.09 102 SER A C 1
ATOM 759 O O . SER A 1 102 ? 8.294 -4.544 -18.993 1.00 48.09 102 SER A O 1
ATOM 761 N N . ALA A 1 103 ? 9.212 -6.063 -20.410 1.00 44.19 103 ALA A N 1
ATOM 762 C CA . ALA A 1 103 ? 9.442 -5.167 -21.536 1.00 44.19 103 ALA A CA 1
ATOM 763 C C . ALA A 1 103 ? 8.152 -4.376 -21.816 1.00 44.19 103 ALA A C 1
ATOM 765 O O . ALA A 1 103 ? 7.061 -4.942 -21.648 1.00 44.19 103 ALA A O 1
ATOM 766 N N . PRO A 1 104 ? 8.243 -3.084 -22.189 1.00 40.50 104 PRO A N 1
ATOM 767 C CA . PRO A 1 104 ? 7.052 -2.310 -22.497 1.00 40.50 104 PRO A CA 1
ATOM 768 C C . PRO A 1 104 ? 6.226 -3.119 -23.493 1.00 40.50 104 PRO A C 1
ATOM 770 O O . PRO A 1 104 ? 6.740 -3.526 -24.534 1.00 40.50 104 PRO A O 1
ATOM 773 N N . LEU A 1 105 ? 4.974 -3.419 -23.135 1.00 43.66 105 LEU A N 1
ATOM 774 C CA . LEU A 1 105 ? 4.006 -3.940 -24.089 1.00 43.66 105 LEU A CA 1
ATOM 775 C C . LEU A 1 105 ? 3.951 -2.900 -25.207 1.00 43.66 105 LEU A C 1
ATOM 777 O O . LEU A 1 105 ? 3.384 -1.824 -25.016 1.00 43.66 105 LEU A O 1
ATOM 781 N N . SER A 1 106 ? 4.636 -3.193 -26.316 1.00 42.38 106 SER A N 1
ATOM 782 C CA . SER A 1 106 ? 4.524 -2.437 -27.555 1.00 42.38 106 SER A CA 1
ATOM 783 C C . SER A 1 106 ? 3.039 -2.320 -27.840 1.00 42.38 106 SER A C 1
ATOM 785 O O . SER A 1 106 ? 2.347 -3.337 -27.897 1.00 42.38 106 SER A O 1
ATOM 787 N N . ALA A 1 107 ? 2.561 -1.082 -27.937 1.00 38.12 107 ALA A N 1
ATOM 788 C CA . ALA A 1 107 ? 1.213 -0.795 -28.386 1.00 38.12 107 ALA A CA 1
ATOM 789 C C . ALA A 1 107 ? 0.986 -1.549 -29.705 1.00 38.12 107 ALA A C 1
ATOM 791 O O . ALA A 1 107 ? 1.769 -1.392 -30.645 1.00 38.12 107 ALA A O 1
ATOM 792 N N . ALA A 1 108 ? -0.011 -2.431 -29.700 1.00 35.12 108 ALA A N 1
ATOM 793 C CA . ALA A 1 108 ? -0.614 -2.998 -30.897 1.00 35.12 108 ALA A CA 1
ATOM 794 C C . ALA A 1 108 ? -1.743 -2.070 -31.353 1.00 35.12 108 ALA A C 1
ATOM 796 O O . ALA A 1 108 ? -2.379 -1.460 -30.457 1.00 35.12 108 ALA A O 1
#

pLDDT: mean 81.03, std 13.26, range [35.12, 93.06]

Radius of gyration: 14.8 Å; chains: 1; bounding box: 36×31×53 Å

Organism: NCBI:txid1837344

Sequence (108 aa):
MTVTGHARGFVLKGGLLLGAYDVRRPTKDVDSNAVRACVSDEWLTQVARDVAGADGDDGVAFDLSPRVARGAAATPRPAVRCRGRRRSARLTSSLKLRPSDSAPLSAA

Foldseek 3Di:
DWDDPCPVQKDWDDPVVCVVVVNDDDDQATEIEGEPDDDDPVVVLVVVLRVQPTDDPPQKRKDSRWDWDFDPDPHTWIKIWIWIDRVPDIGIHIYTYDYDPDDPPPDD

Secondary structure (DSSP, 8-state):
----TTGGGEEEEHHHHHHHTT------EEEEEE-SS---HHHHHHHHHHHHTS--TT-PEEPS--EEEE-SSSSPPEEEEEEEEETTEEEEEEEEEEE---------